Protein AF-A0A8H6MVL0-F1 (afdb_monomer_lite)

Structure (mmCIF, N/CA/C/O backbone):
data_AF-A0A8H6MVL0-F1
#
_entry.id   AF-A0A8H6MVL0-F1
#
loop_
_atom_site.group_PDB
_atom_site.id
_atom_site.type_symbol
_atom_site.label_atom_id
_atom_site.label_alt_id
_atom_site.label_comp_id
_atom_site.label_asym_id
_atom_site.label_entity_id
_atom_site.label_seq_id
_atom_site.pdbx_PDB_ins_code
_atom_site.Cartn_x
_atom_site.Cartn_y
_atom_site.Cartn_z
_atom_site.occupancy
_atom_site.B_iso_or_equiv
_atom_site.auth_seq_id
_atom_site.auth_comp_id
_atom_site.auth_asym_id
_atom_site.auth_atom_id
_atom_site.pdbx_PDB_model_num
ATOM 1 N N . MET A 1 1 ? -34.489 -37.984 -39.212 1.00 51.78 1 MET A N 1
ATOM 2 C CA . MET A 1 1 ? -33.086 -37.789 -39.649 1.00 51.78 1 MET A CA 1
ATOM 3 C C . MET A 1 1 ? -33.110 -36.613 -40.608 1.00 51.78 1 MET A C 1
ATOM 5 O O . MET A 1 1 ? -33.753 -36.738 -41.631 1.00 51.78 1 MET A O 1
ATOM 9 N N . TYR A 1 2 ? -32.632 -35.414 -40.295 1.00 43.44 2 TYR A N 1
ATOM 10 C CA . TYR A 1 2 ? -31.391 -35.064 -39.614 1.00 43.44 2 TYR A CA 1
ATOM 11 C C . TYR A 1 2 ? -31.626 -33.871 -38.679 1.00 43.44 2 TYR A C 1
ATOM 13 O O . TYR A 1 2 ? -32.105 -32.824 -39.106 1.00 43.44 2 TYR A O 1
ATOM 21 N N . LEU A 1 3 ? -31.307 -34.052 -37.396 1.00 43.53 3 LEU A N 1
ATOM 22 C CA . LEU A 1 3 ? -31.213 -32.957 -36.438 1.00 43.53 3 LEU A CA 1
ATOM 23 C C . LEU A 1 3 ? -29.945 -32.179 -36.812 1.00 43.53 3 LEU A C 1
ATOM 25 O O . LEU A 1 3 ? -28.849 -32.731 -36.761 1.00 43.53 3 LEU A O 1
ATOM 29 N N . SER A 1 4 ? -30.108 -30.950 -37.297 1.00 46.16 4 SER A N 1
ATOM 30 C CA . SER A 1 4 ? -29.004 -30.128 -37.788 1.00 46.16 4 SER A CA 1
ATOM 31 C C . SER A 1 4 ? -28.113 -29.706 -36.617 1.00 46.16 4 SER A C 1
ATOM 33 O O . SER A 1 4 ? -28.488 -28.862 -35.803 1.00 46.16 4 SER A O 1
ATOM 35 N N . SER A 1 5 ? -26.932 -30.317 -36.526 1.00 53.47 5 SER A N 1
ATOM 36 C CA . SER A 1 5 ? -25.927 -30.162 -35.463 1.00 53.47 5 SER A CA 1
ATOM 37 C C . SER A 1 5 ? -25.264 -28.776 -35.374 1.00 53.47 5 SER A C 1
ATOM 39 O O . SER A 1 5 ? -24.211 -28.643 -34.760 1.00 53.47 5 SER A O 1
ATOM 41 N N . VAL A 1 6 ? -25.839 -27.729 -35.973 1.00 48.59 6 VAL A N 1
ATOM 42 C CA . VAL A 1 6 ? -25.205 -26.398 -36.068 1.00 48.59 6 VAL A CA 1
ATOM 43 C C . VAL A 1 6 ? -25.576 -25.478 -34.894 1.00 48.59 6 VAL A C 1
ATOM 45 O O . VAL A 1 6 ? -24.905 -24.481 -34.651 1.00 48.59 6 VAL A O 1
ATOM 48 N N . ILE A 1 7 ? -26.588 -25.824 -34.091 1.00 47.00 7 ILE A N 1
ATOM 49 C CA . ILE A 1 7 ? -27.052 -24.957 -32.988 1.00 47.00 7 ILE A CA 1
ATOM 50 C C . ILE A 1 7 ? -26.206 -25.114 -31.703 1.00 47.00 7 ILE A C 1
ATOM 52 O O . ILE A 1 7 ? -26.261 -24.262 -30.821 1.00 47.00 7 ILE A O 1
ATOM 56 N N . LEU A 1 8 ? -25.346 -26.135 -31.592 1.00 40.97 8 LEU A N 1
ATOM 57 C CA . LEU A 1 8 ? -24.611 -26.404 -30.344 1.00 40.97 8 LEU A CA 1
ATOM 58 C C . LEU A 1 8 ? -23.271 -25.654 -30.196 1.00 40.97 8 LEU A C 1
ATOM 60 O O . LEU A 1 8 ? -22.641 -25.750 -29.148 1.00 40.97 8 LEU A O 1
ATOM 64 N N . ALA A 1 9 ? -22.827 -24.891 -31.199 1.00 45.72 9 ALA A N 1
ATOM 65 C CA . ALA A 1 9 ? -21.531 -24.201 -31.144 1.00 45.72 9 ALA A CA 1
ATOM 66 C C . ALA A 1 9 ? -21.581 -22.784 -30.534 1.00 45.72 9 ALA A C 1
ATOM 68 O O . ALA A 1 9 ? -20.532 -22.207 -30.270 1.00 45.72 9 ALA A O 1
ATOM 69 N N . PHE A 1 10 ? -22.767 -22.221 -30.269 1.00 43.41 10 PHE A N 1
ATOM 70 C CA . PHE A 1 10 ? -22.896 -20.845 -29.758 1.00 43.41 10 PHE A CA 1
ATOM 71 C C . PHE A 1 10 ? -23.140 -20.724 -28.243 1.00 43.41 10 PHE A C 1
ATOM 73 O O . PHE A 1 10 ? -23.207 -19.611 -27.733 1.00 43.41 10 PHE A O 1
ATOM 80 N N . LEU A 1 11 ? -23.220 -21.831 -27.493 1.00 46.41 11 LEU A N 1
ATOM 81 C CA . LEU A 1 11 ? -23.446 -21.796 -26.034 1.00 46.41 11 LEU A CA 1
ATOM 82 C C . LEU A 1 11 ? -22.170 -21.836 -25.170 1.00 46.41 11 LEU A C 1
ATOM 84 O O . LEU A 1 11 ? -22.266 -21.927 -23.946 1.00 46.41 11 LEU A O 1
ATOM 88 N N . ALA A 1 12 ? -20.978 -2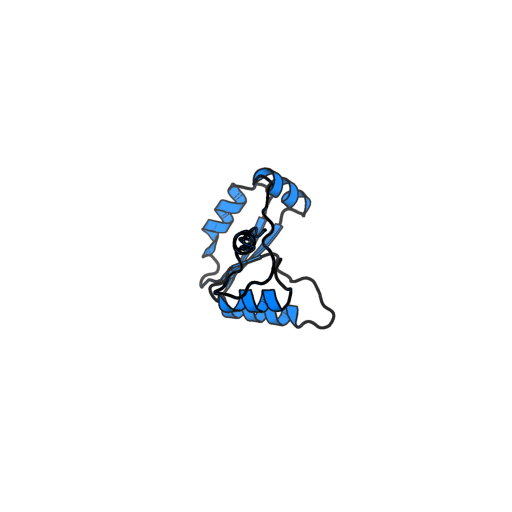1.759 -25.766 1.00 47.03 12 ALA A N 1
ATOM 89 C CA . ALA A 1 12 ? -19.716 -21.867 -25.028 1.00 47.03 12 ALA A CA 1
ATOM 90 C C . ALA A 1 12 ? -18.819 -20.625 -25.112 1.00 47.03 12 ALA A C 1
ATOM 92 O O . ALA A 1 12 ? -17.644 -20.709 -24.764 1.00 47.03 12 ALA A O 1
ATOM 93 N N . SER A 1 13 ? -19.362 -19.459 -25.471 1.00 48.38 13 SER A N 1
ATOM 94 C CA . SER A 1 13 ? -18.730 -18.187 -25.107 1.00 48.38 13 SER A CA 1
ATOM 95 C C . SER A 1 13 ? -18.901 -18.008 -23.602 1.00 48.38 13 SER A C 1
ATOM 97 O O . SER A 1 13 ? -19.769 -17.277 -23.127 1.00 48.38 13 SER A O 1
ATOM 99 N N . LYS A 1 14 ? -18.118 -18.756 -22.823 1.00 45.69 14 LYS A N 1
ATOM 100 C CA . LYS A 1 14 ? -17.878 -18.424 -21.428 1.00 45.69 14 LYS A CA 1
ATOM 101 C C . LYS A 1 14 ? -17.373 -16.990 -21.461 1.00 45.69 14 LYS A C 1
ATOM 103 O O . LYS A 1 14 ? -16.321 -16.726 -22.034 1.00 45.69 14 LYS A O 1
ATOM 108 N N . ALA A 1 15 ? -18.165 -16.079 -20.909 1.00 51.25 15 ALA A N 1
ATOM 109 C CA . ALA A 1 15 ? -17.735 -14.748 -20.533 1.00 51.25 15 ALA A CA 1
ATOM 110 C C . ALA A 1 15 ? -16.671 -14.893 -19.435 1.00 51.25 15 ALA A C 1
ATOM 112 O O . ALA A 1 15 ? -16.915 -14.642 -18.263 1.00 51.25 15 ALA A O 1
ATOM 113 N N . LEU A 1 16 ? -15.506 -15.416 -19.805 1.00 53.16 16 LEU A N 1
ATOM 114 C CA . LEU A 1 16 ? -14.282 -15.142 -19.098 1.00 53.16 16 LEU A CA 1
ATOM 115 C C . LEU A 1 16 ? -13.886 -13.769 -19.618 1.00 53.16 16 LEU A C 1
ATOM 117 O O . LEU A 1 16 ? -13.449 -13.639 -20.761 1.00 53.16 16 LEU A O 1
ATOM 121 N N . SER A 1 17 ? -14.140 -12.742 -18.813 1.00 50.91 17 SER A N 1
ATOM 122 C CA . SER A 1 17 ? -13.568 -11.415 -19.014 1.00 50.91 17 SER A CA 1
ATOM 123 C C . SER A 1 17 ? -12.052 -11.520 -18.830 1.00 50.91 17 SER A C 1
ATOM 125 O O . SER A 1 17 ? -11.520 -11.123 -17.803 1.00 50.91 17 SER A O 1
ATOM 127 N N . TYR A 1 18 ? -11.360 -12.138 -19.788 1.00 52.88 18 TYR A N 1
ATOM 128 C CA . TYR A 1 18 ? -9.914 -12.034 -19.895 1.00 52.88 18 TYR A CA 1
ATOM 129 C C . TYR A 1 18 ? -9.589 -10.648 -20.435 1.00 52.88 18 TYR A C 1
ATOM 131 O O . TYR A 1 18 ? -10.194 -10.190 -21.408 1.00 52.88 18 TYR A O 1
ATOM 139 N N . ASP A 1 19 ? -8.633 -9.983 -19.797 1.00 53.91 19 ASP A N 1
ATOM 140 C CA . ASP A 1 19 ? -8.120 -8.712 -20.276 1.00 53.91 19 ASP A CA 1
ATOM 141 C C . ASP A 1 19 ? -7.335 -8.938 -21.578 1.00 53.91 19 ASP A C 1
ATOM 143 O O . ASP A 1 19 ? -6.212 -9.439 -21.580 1.00 53.91 19 ASP A 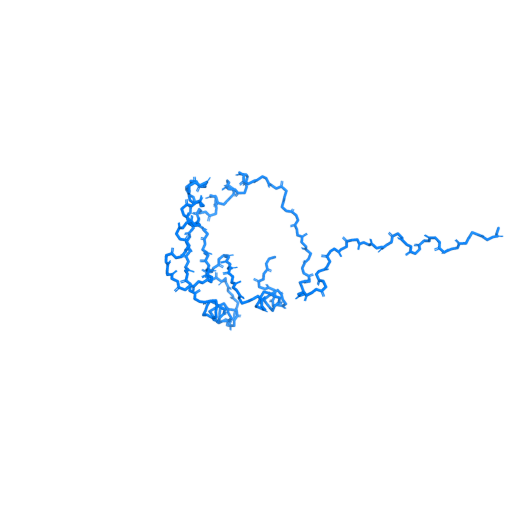O 1
ATOM 147 N N . THR A 1 20 ? -7.926 -8.563 -22.712 1.00 58.31 20 THR A N 1
ATOM 148 C CA . THR A 1 20 ? -7.265 -8.624 -24.025 1.00 58.31 20 THR A CA 1
ATOM 149 C C . THR A 1 20 ? -6.242 -7.504 -24.250 1.00 58.31 20 THR A C 1
ATOM 151 O O . THR A 1 20 ? -5.636 -7.456 -25.319 1.00 58.31 20 THR A O 1
ATOM 154 N N . SER A 1 21 ? -6.073 -6.577 -23.300 1.00 65.38 21 SER A N 1
ATOM 155 C CA . SER A 1 21 ? -5.261 -5.365 -23.462 1.00 65.38 21 SER A CA 1
ATOM 156 C C . SER A 1 21 ? -3.971 -5.357 -22.639 1.00 65.38 21 SER A C 1
ATOM 158 O O . SER A 1 21 ? -2.937 -4.962 -23.178 1.00 65.38 21 SER A O 1
ATOM 160 N N . LEU A 1 22 ? -3.998 -5.816 -21.381 1.00 71.25 22 LEU A N 1
ATOM 161 C CA . LEU A 1 22 ? -2.821 -5.799 -20.495 1.00 71.25 22 LEU A CA 1
ATOM 162 C C . LEU A 1 22 ? -2.248 -7.191 -20.200 1.00 71.25 22 LEU A C 1
ATOM 164 O O . LEU A 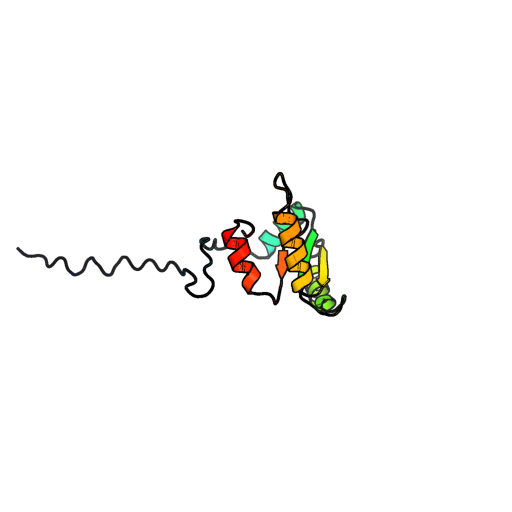1 22 ? -1.120 -7.282 -19.729 1.00 71.25 22 LEU A O 1
ATOM 168 N N . GLY A 1 23 ? -2.960 -8.269 -20.544 1.00 72.94 23 GLY A N 1
ATOM 16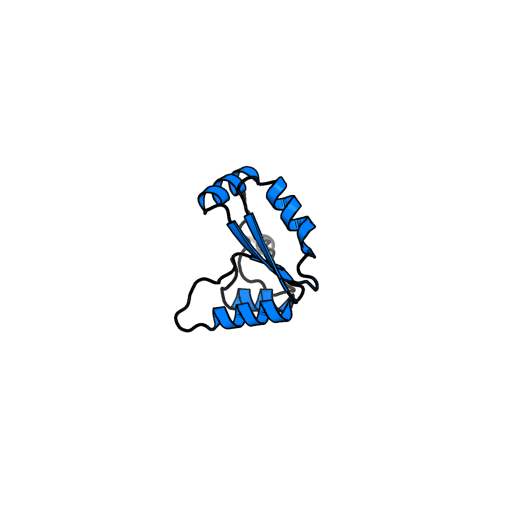9 C CA . GLY A 1 23 ? -2.438 -9.633 -20.430 1.00 72.94 23 GLY A CA 1
ATOM 170 C C . GLY A 1 23 ? -2.438 -10.206 -19.011 1.00 72.94 23 GLY A C 1
ATOM 171 O O . GLY A 1 23 ? -1.627 -11.085 -18.730 1.00 72.94 23 GLY A O 1
ATOM 172 N N . PHE A 1 24 ? -3.330 -9.732 -18.135 1.00 79.19 24 PHE A N 1
ATOM 173 C CA . PHE A 1 24 ? -3.591 -10.384 -16.850 1.00 79.19 24 PHE A CA 1
ATOM 174 C C . PHE A 1 24 ? -4.194 -11.771 -17.080 1.00 79.19 24 PHE A C 1
ATOM 176 O O . PHE A 1 24 ? -5.217 -11.907 -17.760 1.00 79.19 24 PHE A O 1
ATOM 183 N N . ASN A 1 25 ? -3.557 -12.800 -16.522 1.00 70.94 25 ASN A N 1
ATOM 184 C CA . ASN A 1 25 ? -3.957 -14.196 -16.755 1.00 70.94 25 ASN A CA 1
ATOM 185 C C . ASN A 1 25 ? -4.631 -14.842 -15.537 1.00 70.94 25 ASN A C 1
ATOM 187 O O . ASN A 1 25 ? -5.173 -15.946 -15.650 1.00 70.94 25 ASN A O 1
ATOM 191 N N . THR A 1 26 ? -4.624 -14.154 -14.397 1.00 71.25 26 THR A N 1
ATOM 192 C CA . THR A 1 26 ? -5.198 -14.630 -13.137 1.00 71.25 26 THR A CA 1
ATOM 193 C C . THR A 1 26 ? -6.718 -14.405 -13.118 1.00 71.25 26 THR A C 1
ATOM 195 O O . THR A 1 26 ? -7.171 -13.275 -13.318 1.00 71.25 26 THR A O 1
ATOM 198 N N . PRO A 1 27 ? -7.546 -15.455 -12.918 1.00 74.44 27 PRO A N 1
ATOM 199 C CA . PRO A 1 27 ? -8.991 -15.292 -12.794 1.00 74.44 27 PRO A CA 1
ATOM 200 C C . PRO A 1 27 ? -9.348 -14.385 -11.614 1.00 74.44 27 PRO A C 1
ATOM 202 O O . PRO A 1 27 ? -8.897 -14.617 -10.497 1.00 74.44 27 PRO A O 1
ATOM 205 N N . GLN A 1 28 ? -10.206 -13.391 -11.845 1.00 72.31 28 GLN A N 1
ATOM 206 C CA . GLN A 1 28 ? -10.662 -12.503 -10.780 1.00 72.31 28 GLN A CA 1
ATOM 207 C C . GLN A 1 28 ? -11.525 -13.270 -9.768 1.00 72.31 28 GLN A C 1
ATOM 209 O O . GLN A 1 28 ? -12.573 -13.822 -10.120 1.00 72.31 28 GLN A O 1
ATOM 214 N N . ALA A 1 29 ? -11.114 -13.262 -8.501 1.00 81.38 29 ALA A N 1
ATOM 215 C CA . ALA A 1 29 ? -11.983 -13.634 -7.394 1.00 81.38 29 ALA A CA 1
ATOM 216 C C . ALA A 1 29 ? -12.896 -12.448 -7.050 1.00 81.38 29 ALA A C 1
ATOM 218 O O . ALA A 1 29 ? -12.427 -11.324 -6.862 1.00 81.38 29 ALA A O 1
ATOM 219 N N . ASN A 1 30 ? -14.205 -12.689 -6.978 1.00 87.50 30 ASN A N 1
ATOM 220 C CA . ASN A 1 30 ? -15.143 -11.681 -6.495 1.00 87.50 30 ASN A CA 1
ATOM 221 C C . ASN A 1 30 ? -15.156 -11.711 -4.967 1.00 87.50 30 ASN A C 1
ATOM 223 O O . ASN A 1 30 ? -15.468 -12.744 -4.380 1.00 87.50 30 ASN A O 1
ATOM 227 N N . GLU A 1 31 ? -14.840 -10.577 -4.349 1.00 92.00 31 GLU A N 1
ATOM 228 C CA . GLU A 1 31 ? -15.009 -10.366 -2.914 1.00 92.00 31 GLU A CA 1
ATOM 229 C C . GLU A 1 31 ? -16.502 -10.213 -2.596 1.00 92.00 31 GLU A C 1
ATOM 231 O O . GLU A 1 31 ? -17.164 -9.322 -3.136 1.00 92.00 31 GLU A O 1
ATOM 236 N N . ASP A 1 32 ? -17.037 -11.100 -1.758 1.00 95.81 32 ASP A N 1
ATOM 237 C CA . ASP A 1 32 ? -18.450 -11.137 -1.372 1.00 95.81 32 ASP A CA 1
ATOM 238 C C . ASP A 1 32 ? -18.707 -10.600 0.043 1.00 95.81 32 ASP A C 1
ATOM 240 O O . ASP A 1 32 ? -19.863 -10.350 0.401 1.00 95.81 32 ASP A O 1
ATOM 244 N N . ARG A 1 33 ? -17.647 -10.347 0.822 1.00 97.50 33 ARG A N 1
ATOM 245 C CA . ARG A 1 33 ? -17.750 -9.679 2.118 1.00 97.50 33 ARG A CA 1
ATOM 246 C C . ARG A 1 33 ? -18.124 -8.214 1.949 1.00 97.50 33 ARG A C 1
ATOM 248 O O . ARG A 1 33 ? -17.699 -7.503 1.035 1.00 97.50 33 ARG A O 1
ATOM 255 N N . THR A 1 34 ? -18.872 -7.717 2.918 1.00 98.06 34 THR A N 1
ATOM 256 C CA . THR A 1 34 ? -19.069 -6.284 3.107 1.00 98.06 34 THR A CA 1
ATOM 257 C C . THR A 1 34 ? -17.758 -5.606 3.511 1.00 98.06 34 THR A C 1
ATOM 259 O O . THR A 1 34 ? -16.868 -6.209 4.112 1.00 98.06 34 THR A O 1
ATOM 262 N N . ILE A 1 35 ? -17.654 -4.301 3.255 1.00 98.06 35 ILE A N 1
ATOM 263 C CA . ILE A 1 35 ? -16.496 -3.504 3.685 1.00 98.06 35 ILE A CA 1
ATOM 264 C C . ILE A 1 35 ? -16.269 -3.584 5.205 1.00 98.06 35 ILE A C 1
ATOM 266 O O . ILE A 1 35 ? -15.123 -3.576 5.649 1.00 98.06 35 ILE A O 1
ATOM 270 N N . ASP A 1 36 ? -17.334 -3.689 6.005 1.00 98.19 36 ASP A N 1
ATOM 271 C CA . ASP A 1 36 ? -17.203 -3.793 7.459 1.00 98.19 36 ASP A CA 1
ATOM 272 C C . ASP A 1 36 ? -16.673 -5.172 7.892 1.00 98.19 36 ASP A C 1
ATOM 274 O O . ASP A 1 36 ? -15.844 -5.236 8.797 1.00 98.19 36 ASP A O 1
ATOM 278 N N . GLU A 1 37 ? -17.059 -6.263 7.220 1.00 98.50 37 GLU A N 1
ATOM 279 C CA . GLU A 1 37 ? -16.483 -7.599 7.457 1.00 98.50 37 GLU A CA 1
ATOM 280 C C . GLU A 1 37 ? -14.996 -7.656 7.089 1.00 98.50 37 GLU A C 1
ATOM 282 O O . GLU A 1 37 ? -14.194 -8.207 7.847 1.00 98.50 37 GLU A O 1
ATOM 287 N N . ILE A 1 38 ? -14.608 -7.037 5.969 1.00 98.31 38 ILE A N 1
ATOM 288 C CA . ILE A 1 38 ? -13.197 -6.914 5.567 1.00 98.31 38 ILE A CA 1
ATOM 289 C C . ILE A 1 38 ? -12.419 -6.115 6.617 1.00 98.31 38 ILE A C 1
ATOM 291 O O . ILE A 1 38 ? -11.336 -6.522 7.027 1.00 98.31 38 ILE A O 1
ATOM 295 N N . TYR A 1 39 ? -12.985 -5.008 7.102 1.00 98.50 39 TYR A N 1
ATOM 296 C CA . TYR A 1 39 ? -12.373 -4.189 8.146 1.00 98.50 39 TYR A CA 1
ATOM 297 C C . TYR A 1 39 ? -12.183 -4.960 9.463 1.00 98.50 39 TYR A C 1
ATOM 299 O O . TYR A 1 39 ? -11.104 -4.891 10.049 1.00 98.50 39 TYR A O 1
ATOM 307 N N . GLN A 1 40 ? -13.176 -5.738 9.914 1.00 98.38 40 GLN A N 1
ATOM 308 C CA . GLN A 1 40 ? -13.013 -6.573 11.113 1.00 98.38 40 GLN A CA 1
ATOM 309 C C . GLN A 1 40 ? -11.924 -7.639 10.935 1.00 98.38 40 GLN A C 1
ATOM 311 O O . GLN A 1 40 ? -11.153 -7.878 11.864 1.00 98.38 40 GLN A O 1
ATOM 316 N N . ALA A 1 41 ? -11.826 -8.246 9.748 1.00 98.25 41 ALA A N 1
ATOM 317 C CA . ALA A 1 41 ? -10.752 -9.187 9.441 1.00 98.25 41 ALA A CA 1
ATOM 318 C C . ALA A 1 41 ? -9.371 -8.502 9.459 1.00 98.25 41 ALA A C 1
ATOM 320 O O . ALA A 1 41 ? -8.457 -8.995 10.114 1.00 98.25 41 ALA A O 1
ATOM 321 N N . ALA A 1 42 ? -9.242 -7.323 8.845 1.00 98.12 42 ALA A N 1
ATOM 322 C CA . ALA A 1 42 ? -7.986 -6.571 8.788 1.00 98.12 42 ALA A CA 1
ATOM 323 C C . ALA A 1 42 ? -7.492 -6.102 10.173 1.00 98.12 42 ALA A C 1
ATOM 325 O O . ALA A 1 42 ? -6.289 -6.045 10.432 1.00 98.12 42 ALA A O 1
ATOM 326 N N . LEU A 1 43 ? -8.404 -5.814 11.110 1.00 98.50 43 LEU A N 1
ATOM 327 C CA . LEU A 1 43 ? -8.026 -5.537 12.501 1.00 98.50 43 LEU A CA 1
ATOM 328 C C . LEU A 1 43 ? -7.361 -6.749 13.172 1.00 98.50 43 LEU A C 1
ATOM 330 O O . LEU A 1 43 ? -6.426 -6.577 13.955 1.00 98.50 43 LEU A O 1
ATOM 334 N N . ALA A 1 44 ? -7.806 -7.969 12.854 1.00 97.81 44 ALA A N 1
ATOM 335 C CA . ALA A 1 44 ? -7.216 -9.198 13.386 1.00 97.81 44 ALA A CA 1
ATOM 336 C C . ALA A 1 44 ? -5.811 -9.483 12.817 1.00 97.81 44 ALA A C 1
ATOM 338 O O . ALA A 1 44 ? -5.035 -10.202 13.444 1.00 97.81 44 ALA A O 1
ATOM 339 N N . GLU A 1 45 ? -5.463 -8.881 11.677 1.00 97.00 45 GLU A N 1
ATOM 340 C CA . GLU A 1 45 ? -4.140 -8.969 11.041 1.00 97.00 45 GLU A CA 1
ATOM 341 C C . GLU A 1 45 ? -3.110 -8.003 11.662 1.00 97.00 45 GLU A C 1
ATOM 343 O O . GLU A 1 45 ? -1.943 -7.997 11.277 1.00 97.00 45 GLU A O 1
ATOM 348 N N . GLY A 1 46 ? -3.513 -7.205 12.659 1.00 97.31 46 GLY A N 1
ATOM 349 C CA . GLY A 1 46 ? -2.646 -6.246 13.353 1.00 97.31 46 GLY A CA 1
ATOM 350 C C . GLY A 1 46 ? -2.926 -4.786 13.002 1.00 97.31 46 GLY A C 1
ATOM 351 O O . GLY A 1 46 ? -2.272 -3.896 13.545 1.00 97.31 46 GLY A O 1
ATOM 352 N N . GLY A 1 47 ? -3.911 -4.526 12.138 1.00 97.81 47 GLY A N 1
ATOM 353 C CA . GLY A 1 47 ? -4.423 -3.181 11.907 1.00 97.81 47 GLY A CA 1
ATOM 354 C C . GLY A 1 47 ? -3.475 -2.261 11.138 1.00 97.81 47 GLY A C 1
ATOM 355 O O . GLY A 1 47 ? -3.559 -1.044 11.281 1.00 97.81 47 GLY A O 1
ATOM 356 N N . VAL A 1 48 ? -2.557 -2.794 10.332 1.00 98.50 48 VAL A N 1
ATOM 357 C CA . VAL A 1 48 ? -1.636 -1.992 9.514 1.00 98.50 48 VAL A CA 1
ATOM 358 C C . VAL A 1 48 ? -1.655 -2.506 8.085 1.00 98.50 48 VAL A C 1
ATOM 360 O O . VAL A 1 48 ? -1.509 -3.699 7.862 1.00 98.50 48 VAL A O 1
ATOM 363 N N . VAL A 1 49 ? -1.786 -1.592 7.125 1.00 98.31 49 VAL A N 1
ATOM 364 C CA . VAL A 1 49 ? -1.528 -1.866 5.708 1.00 98.31 49 VAL A CA 1
ATOM 365 C C . VAL A 1 49 ? -0.402 -0.955 5.228 1.00 98.31 49 VAL A C 1
ATOM 367 O O . VAL A 1 49 ? -0.492 0.278 5.304 1.00 98.31 49 VAL A O 1
ATOM 370 N N . THR A 1 50 ? 0.686 -1.558 4.758 1.00 98.62 50 THR A N 1
ATOM 371 C CA . THR A 1 50 ? 1.842 -0.860 4.195 1.00 98.62 50 THR A CA 1
ATOM 372 C C . THR A 1 50 ? 1.637 -0.655 2.703 1.00 98.62 50 THR A C 1
ATOM 374 O O . THR A 1 50 ? 1.510 -1.605 1.932 1.00 98.62 50 THR A O 1
ATOM 377 N N . CYS A 1 51 ? 1.605 0.614 2.293 1.00 98.56 51 CYS A N 1
ATOM 378 C CA . CYS A 1 51 ? 1.291 1.026 0.931 1.00 98.56 51 CYS A CA 1
ATOM 379 C C . CYS A 1 51 ? 2.432 1.845 0.326 1.00 98.56 51 CYS A C 1
ATOM 381 O O . CYS A 1 51 ? 2.865 2.852 0.892 1.00 98.56 51 CYS A O 1
ATOM 383 N N . TRP A 1 52 ? 2.891 1.464 -0.863 1.00 98.62 52 TRP A N 1
ATOM 384 C CA . TRP A 1 52 ? 3.792 2.292 -1.663 1.00 98.62 52 TRP A CA 1
ATOM 385 C C . TRP A 1 52 ? 3.016 2.985 -2.777 1.00 98.62 52 TRP A C 1
ATOM 387 O O . TRP A 1 52 ? 2.480 2.346 -3.680 1.00 98.62 52 TRP A O 1
ATOM 397 N N . HIS A 1 53 ? 2.966 4.314 -2.722 1.00 98.69 53 HIS A N 1
ATOM 398 C CA . HIS A 1 53 ? 2.202 5.116 -3.671 1.00 98.69 53 HIS A CA 1
ATOM 399 C C . HIS A 1 53 ? 3.123 5.968 -4.546 1.00 98.69 53 HIS A C 1
ATOM 401 O O . HIS A 1 53 ? 4.036 6.641 -4.064 1.00 98.69 53 HIS A O 1
ATOM 407 N N . GLY A 1 54 ? 2.856 5.962 -5.848 1.00 98.50 54 GLY A N 1
ATOM 408 C CA . GLY A 1 54 ? 3.469 6.824 -6.844 1.00 98.50 54 GLY A CA 1
ATOM 409 C C . GLY A 1 54 ? 3.082 8.284 -6.622 1.00 98.50 54 GLY A C 1
ATOM 410 O O . GLY A 1 54 ? 1.898 8.610 -6.610 1.00 98.50 54 GLY A O 1
ATOM 411 N N . GLY A 1 55 ? 4.055 9.167 -6.462 1.00 98.06 55 GLY A N 1
ATOM 412 C CA . GLY A 1 55 ? 3.826 10.602 -6.321 1.00 98.06 55 GLY A CA 1
ATOM 413 C C . GLY A 1 55 ? 5.131 11.384 -6.310 1.00 98.06 55 GLY A C 1
ATOM 414 O O . GLY A 1 55 ? 6.215 10.799 -6.389 1.00 98.06 55 GLY A O 1
ATOM 415 N N . ASP A 1 56 ? 5.018 12.702 -6.234 1.00 97.88 56 ASP A N 1
ATOM 416 C CA . ASP A 1 56 ? 6.163 13.612 -6.237 1.00 97.88 56 ASP A CA 1
ATOM 417 C C . ASP A 1 56 ? 6.482 14.152 -4.840 1.00 97.88 56 ASP A C 1
ATOM 419 O O . ASP A 1 56 ? 7.657 14.251 -4.495 1.00 97.88 56 ASP A O 1
ATOM 423 N N . GLU A 1 57 ? 5.462 14.434 -4.023 1.00 97.94 57 GLU A N 1
ATOM 424 C CA . GLU A 1 57 ? 5.628 15.015 -2.686 1.00 97.94 57 GLU A CA 1
ATOM 425 C C . GLU A 1 57 ? 5.251 14.029 -1.583 1.00 97.94 57 GLU A C 1
ATOM 427 O O . GLU A 1 57 ? 4.241 13.329 -1.669 1.00 97.94 57 GLU A O 1
ATOM 432 N N . VAL A 1 58 ? 6.031 14.016 -0.499 1.00 97.38 58 VAL A N 1
ATOM 433 C CA . VAL A 1 58 ? 5.853 13.055 0.606 1.00 97.38 58 VAL A CA 1
ATOM 434 C C . VAL A 1 58 ? 4.469 13.135 1.265 1.00 97.38 58 VAL A C 1
ATOM 436 O O . VAL A 1 58 ? 3.968 12.122 1.740 1.00 97.38 58 VAL A O 1
ATOM 439 N N . THR A 1 59 ? 3.826 14.307 1.237 1.00 98.12 59 THR A N 1
ATOM 440 C CA . THR A 1 59 ? 2.490 14.568 1.807 1.00 98.12 59 THR A CA 1
ATOM 441 C C . THR A 1 59 ? 1.349 14.472 0.790 1.00 98.12 59 THR A C 1
ATOM 443 O O . THR A 1 59 ? 0.187 14.709 1.124 1.00 98.12 59 THR A O 1
ATOM 446 N N . GLN A 1 60 ? 1.632 14.117 -0.470 1.00 98.38 60 GLN A N 1
ATOM 447 C CA . GLN A 1 60 ? 0.633 14.133 -1.549 1.00 98.38 60 GLN A CA 1
ATOM 448 C C . GLN A 1 60 ? -0.576 13.227 -1.261 1.00 98.38 60 GLN A C 1
ATOM 450 O O . GLN A 1 60 ? -1.666 13.473 -1.776 1.00 98.38 60 GLN A O 1
ATOM 455 N N . GLN A 1 61 ? -0.397 12.203 -0.420 1.00 98.56 61 GLN A N 1
ATOM 456 C CA . GLN A 1 61 ? -1.438 11.245 -0.043 1.00 98.56 61 GLN A CA 1
ATOM 457 C C . GLN A 1 61 ? -1.969 11.421 1.389 1.00 98.56 61 GLN A C 1
ATOM 459 O O . GLN A 1 61 ? -2.693 10.557 1.885 1.00 98.56 61 GLN A O 1
ATOM 464 N N . ASP A 1 62 ? -1.710 12.556 2.045 1.00 98.62 62 ASP A N 1
ATOM 465 C CA . ASP A 1 62 ? -2.241 12.842 3.389 1.00 98.62 62 ASP A CA 1
ATOM 466 C C . ASP A 1 62 ? -3.776 12.849 3.419 1.00 98.62 62 ASP A C 1
ATOM 468 O O . ASP A 1 62 ? -4.401 12.467 4.412 1.00 98.62 62 ASP A O 1
ATOM 472 N N . GLY A 1 63 ? -4.408 13.277 2.321 1.00 98.62 63 GLY A N 1
ATOM 473 C CA . GLY A 1 63 ? -5.860 13.213 2.156 1.00 98.62 63 GLY A CA 1
ATOM 474 C C . GLY A 1 63 ? -6.381 11.775 2.176 1.00 98.62 63 GLY A C 1
ATOM 475 O O . GLY A 1 63 ? -7.316 11.480 2.921 1.00 98.62 63 GLY A O 1
ATOM 476 N N . LEU A 1 64 ? -5.740 10.882 1.415 1.00 98.56 64 LEU A N 1
ATOM 477 C CA . LEU A 1 64 ? -6.070 9.457 1.368 1.00 98.56 64 LEU A CA 1
ATOM 478 C C . LEU A 1 64 ? -5.857 8.798 2.734 1.00 98.56 64 LEU A C 1
ATOM 480 O O . LEU A 1 64 ? -6.772 8.153 3.244 1.00 98.56 64 LEU A O 1
ATOM 484 N N . LYS A 1 65 ? -4.690 9.019 3.353 1.00 98.69 65 LYS A N 1
ATOM 485 C CA . LYS A 1 65 ? -4.364 8.502 4.689 1.00 98.69 65 LYS A CA 1
ATOM 486 C C . LYS A 1 65 ? -5.414 8.898 5.715 1.00 98.69 65 LYS A C 1
ATOM 488 O O . LYS A 1 65 ? -5.994 8.037 6.370 1.00 98.69 65 LYS A O 1
ATOM 493 N N . ARG A 1 66 ? -5.723 10.191 5.802 1.00 98.81 66 ARG A N 1
ATOM 494 C CA . ARG A 1 66 ? -6.720 10.703 6.743 1.00 98.81 66 ARG A CA 1
ATOM 495 C C . ARG A 1 66 ? -8.109 10.126 6.488 1.00 98.81 66 ARG A C 1
ATOM 497 O O . ARG A 1 66 ? -8.777 9.754 7.447 1.00 98.81 66 ARG A O 1
ATOM 504 N N . ALA A 1 67 ? -8.553 10.050 5.234 1.00 98.81 67 ALA A N 1
ATOM 505 C CA . ALA A 1 67 ? -9.864 9.494 4.907 1.00 98.81 67 ALA A CA 1
ATOM 506 C C . ALA A 1 67 ? -9.965 8.008 5.291 1.00 98.81 67 ALA A C 1
ATOM 508 O O . ALA A 1 67 ? -10.955 7.608 5.904 1.00 98.81 67 ALA A O 1
ATOM 509 N N . PHE A 1 68 ? -8.928 7.220 4.992 1.00 98.75 68 PHE A N 1
ATOM 510 C CA . PHE A 1 68 ? -8.858 5.803 5.344 1.00 98.75 68 PHE A CA 1
ATOM 511 C C . PHE A 1 68 ? -8.908 5.596 6.863 1.00 98.75 68 PHE A C 1
ATOM 513 O O . PHE A 1 68 ? -9.793 4.904 7.359 1.00 98.75 68 PHE A O 1
ATOM 520 N N . GLU A 1 69 ? -8.029 6.263 7.612 1.00 98.75 69 GLU A N 1
ATOM 521 C CA . GLU A 1 69 ? -7.937 6.101 9.072 1.00 98.75 69 GLU A CA 1
ATOM 522 C C . GLU A 1 69 ? -9.160 6.671 9.805 1.00 98.75 69 GLU A C 1
ATOM 524 O O . GLU A 1 69 ? -9.526 6.197 10.878 1.00 98.75 69 GLU A O 1
ATOM 529 N N . THR A 1 70 ? -9.851 7.646 9.204 1.00 98.75 7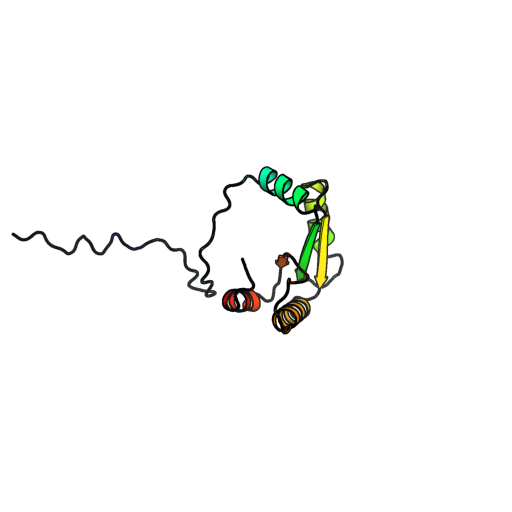0 THR A N 1
ATOM 530 C CA . THR A 1 70 ? -11.144 8.132 9.713 1.00 98.75 70 THR A CA 1
ATOM 531 C C . THR A 1 70 ? -12.257 7.106 9.493 1.00 98.75 70 THR A C 1
ATOM 533 O O . THR A 1 70 ? -13.102 6.920 10.368 1.00 98.75 70 THR A O 1
ATOM 536 N N . ARG A 1 71 ? -12.291 6.443 8.327 1.00 98.50 71 ARG A N 1
ATOM 537 C CA . ARG A 1 71 ? -13.329 5.451 7.994 1.00 98.50 71 ARG A CA 1
ATOM 538 C C . ARG A 1 71 ? -13.131 4.119 8.720 1.00 98.50 71 ARG A C 1
ATOM 540 O O . ARG A 1 71 ? -14.127 3.440 8.988 1.00 98.50 71 ARG A O 1
ATOM 547 N N . PHE A 1 72 ? -11.887 3.760 9.026 1.00 98.69 72 PHE A N 1
ATOM 548 C CA . PHE A 1 72 ? -11.506 2.480 9.623 1.00 98.69 72 PHE A CA 1
ATOM 549 C C . PHE A 1 72 ? -10.692 2.697 10.909 1.00 98.69 72 PHE A C 1
ATOM 551 O O . PHE A 1 72 ? -9.467 2.567 10.895 1.00 98.69 72 PHE A O 1
ATOM 558 N N . PRO A 1 73 ? -11.345 3.055 12.031 1.00 98.56 73 PRO A N 1
ATOM 559 C CA . PRO A 1 73 ? -10.652 3.276 13.298 1.00 98.56 73 PRO A CA 1
ATOM 560 C C . PRO A 1 73 ? -9.788 2.077 13.717 1.00 98.56 73 PRO A C 1
ATOM 562 O O . PRO A 1 73 ? -10.197 0.933 13.605 1.00 98.56 73 PRO A O 1
ATOM 565 N N . GLY A 1 74 ? -8.578 2.311 14.218 1.00 98.25 74 GLY A N 1
ATOM 566 C CA . GLY A 1 74 ? -7.670 1.218 14.598 1.00 98.25 74 GLY A CA 1
ATOM 567 C C . GLY A 1 74 ? -6.914 0.574 13.430 1.00 98.25 74 GLY A C 1
ATOM 568 O O . GLY A 1 74 ? -5.977 -0.178 13.683 1.00 98.25 74 GLY A O 1
ATOM 569 N N . MET A 1 75 ? -7.236 0.923 12.180 1.00 98.75 75 MET A N 1
ATOM 570 C CA . MET A 1 75 ? -6.343 0.685 11.050 1.00 98.75 75 MET A CA 1
ATOM 571 C C . MET A 1 75 ? -5.341 1.835 10.902 1.00 98.75 75 MET A C 1
ATOM 573 O O . MET A 1 75 ? -5.678 3.002 11.098 1.00 98.75 75 MET A O 1
ATOM 577 N N . THR A 1 76 ? -4.124 1.509 10.478 1.00 98.75 76 THR A N 1
ATOM 578 C CA . THR A 1 76 ? -3.084 2.456 10.069 1.00 98.75 76 THR A CA 1
ATOM 579 C C . THR A 1 76 ? -2.778 2.259 8.591 1.00 98.75 76 THR A C 1
ATOM 581 O O . THR A 1 76 ? -2.391 1.164 8.174 1.00 98.75 76 THR A O 1
ATOM 584 N N . LEU A 1 77 ? -2.887 3.330 7.802 1.00 98.75 77 LEU A N 1
ATOM 585 C CA . LEU A 1 77 ? -2.343 3.355 6.447 1.00 98.75 77 LEU A CA 1
ATOM 586 C C . LEU A 1 77 ? -0.886 3.825 6.520 1.00 98.75 77 LEU A C 1
ATOM 588 O O . LEU A 1 77 ? -0.599 5.028 6.604 1.00 98.75 77 LEU A O 1
ATOM 592 N N . ASN A 1 78 ? 0.039 2.868 6.497 1.00 98.69 78 ASN A N 1
ATOM 593 C CA . ASN A 1 78 ? 1.476 3.120 6.455 1.00 98.69 78 ASN A CA 1
ATOM 594 C C . ASN A 1 78 ? 1.904 3.408 5.006 1.00 98.69 78 ASN A C 1
ATOM 596 O O . ASN A 1 78 ? 2.475 2.563 4.317 1.00 98.69 78 ASN A O 1
ATOM 600 N N . ILE A 1 79 ? 1.538 4.595 4.515 1.00 98.50 79 ILE A N 1
ATOM 601 C CA . ILE A 1 79 ? 1.788 5.010 3.133 1.00 98.50 79 ILE A CA 1
ATOM 602 C C . ILE A 1 79 ? 3.144 5.698 2.981 1.00 98.50 79 ILE A C 1
ATOM 604 O O . ILE A 1 79 ? 3.470 6.636 3.704 1.00 98.50 79 ILE A O 1
ATOM 608 N N . THR A 1 80 ? 3.919 5.258 1.992 1.00 98.69 80 THR A N 1
ATOM 609 C CA . THR A 1 80 ? 5.150 5.922 1.550 1.00 98.69 80 THR A CA 1
ATOM 610 C C . THR A 1 80 ? 4.969 6.437 0.130 1.00 98.69 80 THR A C 1
ATOM 612 O O . THR A 1 80 ? 4.788 5.655 -0.810 1.00 98.69 80 THR A O 1
ATOM 615 N N . VAL A 1 81 ? 5.061 7.756 -0.043 1.00 98.75 81 VAL A N 1
ATOM 616 C CA . VAL A 1 81 ? 5.025 8.383 -1.367 1.00 98.75 81 VAL A CA 1
ATOM 617 C C . VAL A 1 81 ? 6.437 8.495 -1.935 1.00 98.75 81 VAL A C 1
ATOM 619 O O . VAL A 1 81 ? 7.350 8.989 -1.277 1.00 98.75 81 VAL A O 1
ATOM 622 N N . ASN A 1 82 ? 6.616 8.028 -3.168 1.00 98.38 82 ASN A N 1
ATOM 623 C CA . ASN A 1 82 ? 7.824 8.247 -3.960 1.00 98.38 82 ASN A CA 1
ATOM 624 C C . ASN A 1 82 ? 7.473 8.148 -5.448 1.00 98.38 82 ASN A C 1
ATOM 626 O O . ASN A 1 82 ? 6.417 7.635 -5.821 1.00 98.38 82 ASN A O 1
ATOM 630 N N . ARG A 1 83 ? 8.368 8.582 -6.335 1.00 98.31 83 ARG A N 1
ATOM 631 C CA . ARG A 1 83 ? 8.148 8.430 -7.774 1.00 98.31 83 ARG A CA 1
ATOM 632 C C . ARG A 1 83 ? 8.025 6.958 -8.125 1.00 98.31 83 ARG A C 1
ATOM 634 O O . ARG A 1 83 ? 8.841 6.140 -7.697 1.00 98.31 83 ARG A O 1
ATOM 641 N N . SER A 1 84 ? 7.071 6.652 -9.002 1.00 98.56 84 SER A N 1
ATOM 642 C CA . SER A 1 84 ? 6.730 5.266 -9.342 1.00 98.56 84 SER A CA 1
ATOM 643 C C . SER A 1 84 ? 7.946 4.450 -9.785 1.00 98.56 84 SER A C 1
ATOM 645 O O . SER A 1 84 ? 8.129 3.324 -9.335 1.00 98.56 84 SER A O 1
ATOM 647 N N . LYS A 1 85 ? 8.849 5.048 -10.576 1.00 97.75 85 LYS A N 1
ATOM 648 C CA . LYS A 1 85 ? 10.085 4.397 -11.038 1.00 97.75 85 LYS A CA 1
ATOM 649 C C . LYS A 1 85 ? 10.996 3.892 -9.910 1.00 97.75 85 LYS A C 1
ATOM 651 O O . LYS A 1 85 ? 11.697 2.908 -10.103 1.00 97.75 85 LYS A O 1
ATOM 656 N N . TYR A 1 86 ? 11.007 4.547 -8.747 1.00 98.31 86 TYR A N 1
ATOM 657 C CA . TYR A 1 86 ? 11.827 4.111 -7.614 1.00 98.31 86 TYR A CA 1
ATOM 658 C C . TYR A 1 86 ? 11.159 2.975 -6.8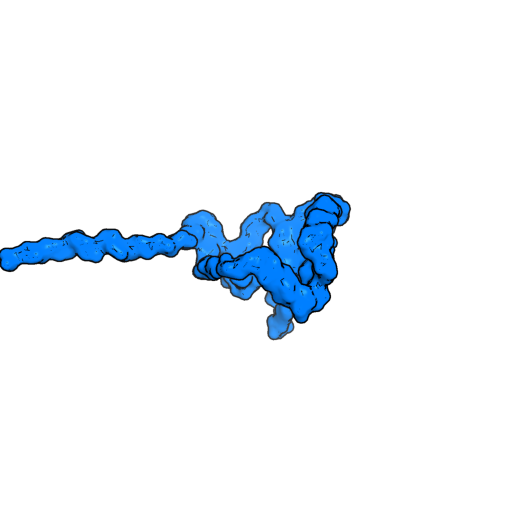43 1.00 98.31 86 TYR A C 1
ATOM 660 O O . TYR A 1 86 ? 11.825 1.993 -6.527 1.00 98.31 86 TYR A O 1
ATOM 668 N N . HIS A 1 87 ? 9.846 3.068 -6.613 1.00 98.31 87 HIS A N 1
ATOM 669 C CA . HIS A 1 87 ? 9.069 1.972 -6.029 1.00 98.31 87 HIS A CA 1
ATOM 670 C C . HIS A 1 87 ? 9.143 0.704 -6.886 1.00 98.31 87 HIS A C 1
ATOM 672 O O . HIS A 1 87 ? 9.385 -0.373 -6.354 1.00 98.31 87 HIS A O 1
ATOM 678 N N . SER A 1 88 ? 9.066 0.850 -8.211 1.00 97.88 88 SER A N 1
ATOM 679 C CA . SER A 1 88 ? 9.153 -0.269 -9.164 1.00 97.88 88 SER A CA 1
ATOM 680 C C . SER A 1 88 ? 10.490 -1.008 -9.050 1.00 97.88 88 SER A C 1
ATOM 682 O O . SER A 1 88 ? 10.521 -2.215 -8.837 1.00 97.88 88 SER A O 1
ATOM 684 N N . VAL A 1 89 ? 11.608 -0.268 -9.066 1.00 97.38 89 VAL A N 1
ATOM 685 C CA . VAL A 1 89 ? 12.954 -0.841 -8.879 1.00 97.38 89 VAL A CA 1
ATOM 686 C C . VAL A 1 89 ? 13.106 -1.510 -7.509 1.00 97.38 89 VAL A C 1
ATOM 688 O O . VAL A 1 89 ? 13.808 -2.514 -7.385 1.00 97.38 89 VAL A O 1
ATOM 691 N N . ASN A 1 90 ? 12.480 -0.964 -6.464 1.00 97.12 90 ASN A N 1
ATOM 692 C CA . ASN A 1 90 ? 12.537 -1.561 -5.134 1.00 97.12 90 ASN A CA 1
ATOM 693 C C . ASN A 1 90 ? 11.775 -2.888 -5.072 1.00 97.12 90 ASN A C 1
ATOM 695 O O . ASN A 1 90 ? 12.306 -3.832 -4.493 1.00 97.12 90 ASN A O 1
ATOM 699 N N . VAL A 1 91 ? 10.591 -2.985 -5.684 1.00 96.62 91 VAL A N 1
ATOM 700 C CA . VAL A 1 91 ? 9.856 -4.256 -5.801 1.00 96.62 91 VAL A CA 1
ATOM 701 C C . VAL A 1 91 ? 10.661 -5.265 -6.614 1.00 96.62 91 VAL A C 1
ATOM 703 O O . VAL A 1 91 ? 10.891 -6.374 -6.141 1.00 96.62 91 VAL A O 1
ATOM 706 N N . ASP A 1 92 ? 11.198 -4.866 -7.769 1.00 96.19 92 ASP A N 1
ATOM 707 C CA . ASP A 1 92 ? 12.005 -5.757 -8.613 1.00 96.19 92 ASP A CA 1
ATOM 708 C C . ASP A 1 92 ? 13.230 -6.305 -7.864 1.00 96.19 92 ASP A C 1
ATOM 710 O O . ASP A 1 92 ? 13.555 -7.489 -7.962 1.00 96.19 92 ASP A O 1
ATOM 714 N N . ARG A 1 93 ? 13.887 -5.471 -7.047 1.00 95.62 93 ARG A N 1
ATOM 715 C CA . ARG A 1 93 ? 14.996 -5.913 -6.190 1.00 95.62 93 ARG A CA 1
ATOM 716 C C . ARG A 1 93 ? 14.543 -6.938 -5.153 1.00 95.62 93 ARG A C 1
ATOM 718 O O . ARG A 1 93 ? 15.290 -7.871 -4.874 1.00 95.62 93 ARG A O 1
ATOM 725 N N . GLN A 1 94 ? 13.363 -6.750 -4.566 1.00 95.62 94 GLN A N 1
ATOM 726 C CA . GLN A 1 94 ? 12.820 -7.661 -3.563 1.00 95.62 94 GLN A CA 1
ATOM 727 C C . GLN A 1 94 ? 12.417 -9.009 -4.163 1.00 95.62 94 GLN A C 1
ATOM 729 O O . GLN A 1 94 ? 12.722 -10.040 -3.565 1.00 95.62 94 GLN A O 1
ATOM 734 N N . LEU A 1 95 ? 11.814 -9.000 -5.353 1.00 94.06 95 LEU A N 1
ATOM 735 C CA . LEU A 1 95 ? 11.463 -10.204 -6.109 1.00 94.06 95 LEU A CA 1
ATOM 736 C C . LEU A 1 95 ? 12.704 -10.972 -6.580 1.00 94.06 95 LEU A C 1
ATOM 738 O O . LEU A 1 95 ? 12.700 -12.199 -6.617 1.00 94.06 95 LEU A O 1
ATOM 742 N N . ALA A 1 96 ? 13.797 -10.268 -6.881 1.00 93.69 96 ALA A N 1
ATOM 743 C CA . ALA A 1 96 ? 15.072 -10.880 -7.244 1.00 93.69 96 ALA A CA 1
ATOM 744 C C . ALA A 1 96 ? 15.868 -11.441 -6.044 1.00 93.69 96 ALA A C 1
ATOM 746 O O . ALA A 1 96 ? 16.946 -12.005 -6.250 1.00 93.69 96 ALA A O 1
ATOM 747 N N . ARG A 1 97 ? 15.398 -11.283 -4.791 1.00 92.19 97 ARG A N 1
ATOM 748 C CA . ARG A 1 97 ? 16.095 -11.811 -3.604 1.00 92.19 97 ARG A CA 1
ATOM 749 C C . ARG A 1 97 ? 16.163 -13.341 -3.672 1.00 92.19 97 ARG A C 1
ATOM 751 O O . ARG A 1 97 ? 15.143 -14.028 -3.639 1.00 92.19 97 ARG A O 1
ATOM 758 N N . SER A 1 98 ? 17.383 -13.878 -3.721 1.00 70.75 98 SER A N 1
ATOM 759 C CA . SER A 1 98 ? 17.633 -15.322 -3.686 1.00 70.75 98 SER A CA 1
ATOM 760 C C . SER A 1 98 ? 16.993 -15.962 -2.453 1.00 70.75 98 SER A C 1
ATOM 762 O O . SER A 1 98 ? 17.252 -15.535 -1.331 1.00 70.75 98 SER A O 1
ATOM 764 N N . GLY A 1 99 ? 16.198 -17.010 -2.670 1.00 69.56 99 GLY A N 1
ATOM 765 C CA . GLY A 1 99 ? 15.519 -17.764 -1.611 1.00 69.56 99 GLY A CA 1
ATOM 766 C C . GLY A 1 99 ? 14.015 -17.519 -1.520 1.00 69.56 99 GLY A C 1
ATOM 767 O O . GLY A 1 99 ? 13.331 -18.339 -0.916 1.00 69.56 99 GLY A O 1
ATOM 768 N N . GLY A 1 100 ? 13.494 -16.467 -2.164 1.00 75.44 100 GLY A N 1
ATOM 769 C CA . GLY A 1 100 ? 12.091 -16.081 -2.028 1.00 75.44 100 GLY A CA 1
ATOM 770 C C . GLY A 1 100 ? 11.796 -15.547 -0.622 1.00 75.44 100 GLY A C 1
ATOM 771 O O . GLY A 1 100 ? 12.342 -16.000 0.381 1.00 75.44 100 GLY A O 1
ATOM 772 N N . GLY A 1 101 ? 10.961 -14.524 -0.528 1.00 82.38 101 GLY A N 1
ATOM 773 C CA . GLY A 1 101 ? 10.617 -13.926 0.754 1.00 82.38 101 GLY A CA 1
ATOM 774 C C . GLY A 1 101 ? 9.457 -12.960 0.602 1.00 82.38 101 GLY A C 1
ATOM 775 O O . GLY A 1 101 ? 9.180 -12.530 -0.522 1.00 82.38 101 GLY A O 1
ATOM 776 N N . PRO A 1 102 ? 8.778 -12.625 1.710 1.00 88.19 102 PRO A N 1
ATOM 777 C CA . PRO A 1 102 ? 7.703 -11.650 1.667 1.00 88.19 102 PRO A CA 1
ATOM 778 C C . PRO A 1 102 ? 8.233 -10.322 1.128 1.00 88.19 102 PRO A C 1
ATOM 780 O O . PRO A 1 102 ? 9.397 -9.963 1.344 1.00 88.19 102 PRO A O 1
ATOM 783 N N . LEU A 1 103 ? 7.382 -9.608 0.401 1.00 94.00 103 LEU A N 1
ATOM 784 C CA . LEU A 1 103 ? 7.641 -8.212 0.093 1.00 94.00 103 LEU A CA 1
ATOM 785 C C . LEU A 1 103 ? 7.449 -7.381 1.365 1.00 94.00 103 LEU A C 1
ATOM 787 O O . LEU A 1 103 ? 6.641 -7.712 2.225 1.00 94.00 103 LEU A O 1
ATOM 791 N N . ASP A 1 104 ? 8.180 -6.279 1.461 1.00 94.56 104 ASP A N 1
ATOM 792 C CA . ASP A 1 104 ? 8.102 -5.326 2.569 1.00 94.56 104 ASP A CA 1
ATOM 793 C C . ASP A 1 104 ? 6.828 -4.446 2.481 1.00 94.56 104 ASP A C 1
ATOM 795 O O . ASP A 1 104 ? 6.660 -3.507 3.258 1.00 94.56 104 ASP A O 1
ATOM 799 N N . VAL A 1 105 ? 5.965 -4.691 1.488 1.00 96.88 105 VAL A N 1
ATOM 800 C CA . VAL A 1 105 ? 4.787 -3.892 1.140 1.00 96.88 105 VAL A CA 1
ATOM 801 C C . VAL A 1 105 ? 3.595 -4.807 0.868 1.00 96.88 105 VAL A C 1
ATOM 803 O O . VAL A 1 105 ? 3.747 -5.836 0.212 1.00 96.88 105 VAL A O 1
ATOM 806 N N . ASP A 1 106 ? 2.415 -4.398 1.330 1.00 97.12 106 ASP A N 1
ATOM 807 C CA . ASP A 1 106 ? 1.166 -5.147 1.146 1.00 97.12 106 ASP A CA 1
ATOM 808 C C . ASP A 1 106 ? 0.431 -4.710 -0.130 1.00 97.12 106 ASP A C 1
ATOM 810 O O . ASP A 1 106 ? -0.221 -5.509 -0.798 1.00 97.12 106 ASP A O 1
ATOM 814 N N . THR A 1 107 ? 0.527 -3.423 -0.492 1.00 96.69 107 THR A N 1
ATOM 815 C CA . THR A 1 107 ? -0.142 -2.862 -1.676 1.00 96.69 107 THR A CA 1
ATOM 816 C C . THR A 1 107 ? 0.666 -1.758 -2.359 1.00 96.69 107 THR A C 1
ATOM 818 O O . THR A 1 107 ? 1.407 -1.004 -1.721 1.00 96.69 107 THR A O 1
ATOM 821 N N . ILE A 1 108 ? 0.519 -1.636 -3.681 1.00 97.56 108 ILE A N 1
ATOM 822 C CA . ILE A 1 108 ? 1.279 -0.681 -4.488 1.00 97.56 108 ILE A CA 1
ATOM 823 C C . ILE A 1 108 ? 0.409 0.016 -5.544 1.00 97.56 108 ILE A C 1
ATOM 825 O O . ILE A 1 108 ? -0.315 -0.623 -6.309 1.00 97.56 108 ILE A O 1
ATOM 829 N N . ILE A 1 109 ? 0.496 1.348 -5.608 1.00 98.00 109 ILE A N 1
ATOM 830 C CA . ILE A 1 109 ? -0.322 2.192 -6.496 1.00 98.00 109 ILE A CA 1
ATOM 831 C C . ILE A 1 109 ? 0.601 3.080 -7.328 1.00 98.00 109 ILE A C 1
ATOM 833 O O . ILE A 1 109 ? 1.169 4.036 -6.805 1.00 98.00 109 ILE A O 1
ATOM 837 N N . LEU A 1 110 ? 0.770 2.787 -8.619 1.00 98.00 110 LEU A N 1
ATOM 838 C CA . LEU A 1 110 ? 1.770 3.422 -9.482 1.00 98.00 110 LEU A CA 1
ATOM 839 C C . LEU A 1 110 ? 1.180 3.946 -10.789 1.00 98.00 110 LEU A C 1
ATOM 841 O O . LEU A 1 110 ? 0.226 3.407 -11.338 1.00 98.00 110 LEU A O 1
ATOM 845 N N . GLN A 1 111 ? 1.847 4.957 -11.343 1.00 97.81 111 GLN A N 1
ATOM 846 C CA . GLN A 1 111 ? 1.624 5.432 -12.715 1.00 97.81 111 GLN A CA 1
ATOM 847 C C . GLN A 1 111 ? 2.415 4.611 -13.749 1.00 97.81 111 GLN A C 1
ATOM 849 O O . GLN A 1 111 ? 2.210 4.757 -14.950 1.00 97.81 111 GLN A O 1
ATOM 854 N N . ALA A 1 112 ? 3.341 3.765 -13.291 1.00 95.81 112 ALA A N 1
ATOM 855 C CA . ALA A 1 112 ? 4.143 2.869 -14.116 1.00 95.81 112 ALA A CA 1
ATOM 856 C C . ALA A 1 112 ? 3.335 1.607 -14.474 1.00 95.81 112 ALA A C 1
ATOM 858 O O . ALA A 1 112 ? 3.615 0.507 -14.010 1.00 95.81 112 ALA A O 1
ATOM 859 N N . LEU A 1 113 ? 2.274 1.788 -15.268 1.00 94.50 113 LEU A N 1
ATOM 860 C CA . LEU A 1 113 ? 1.251 0.761 -15.502 1.00 94.50 113 LEU A CA 1
ATOM 861 C C . LEU A 1 113 ? 1.797 -0.534 -16.122 1.00 94.50 113 LEU A C 1
ATOM 863 O O . LEU A 1 113 ? 1.233 -1.601 -15.901 1.00 94.50 113 LEU A O 1
ATOM 867 N N . GLN A 1 114 ? 2.905 -0.457 -16.860 1.00 93.00 114 GLN A N 1
ATOM 868 C CA . GLN A 1 114 ? 3.552 -1.620 -17.469 1.00 93.00 114 GLN A CA 1
ATOM 869 C C . GLN A 1 114 ? 4.132 -2.620 -16.453 1.00 93.00 114 GLN A C 1
ATOM 871 O O . GLN A 1 114 ? 4.421 -3.756 -16.826 1.00 93.00 114 GLN A O 1
ATOM 876 N N . ASP A 1 115 ? 4.328 -2.219 -15.194 1.00 95.56 115 ASP A N 1
ATOM 877 C CA . ASP A 1 115 ? 4.912 -3.096 -14.177 1.00 95.56 115 ASP A CA 1
ATOM 878 C C . ASP A 1 115 ? 3.908 -4.133 -13.661 1.00 95.56 115 ASP A C 1
ATOM 880 O O . ASP A 1 115 ? 4.292 -5.269 -13.401 1.00 95.56 115 ASP A O 1
ATOM 884 N N . TYR A 1 116 ? 2.614 -3.799 -13.618 1.00 94.06 116 TYR A N 1
ATOM 885 C CA . TYR A 1 116 ? 1.566 -4.704 -13.138 1.00 94.06 116 TYR A CA 1
ATOM 886 C C . TYR A 1 116 ? 1.463 -6.023 -13.922 1.00 94.06 116 TYR A C 1
ATOM 888 O O . TYR A 1 116 ? 1.595 -7.074 -13.296 1.00 94.06 116 TYR A O 1
ATOM 896 N N . PRO A 1 117 ? 1.294 -6.040 -15.260 1.00 91.56 117 PRO A N 1
ATOM 897 C CA . PRO A 1 117 ? 1.211 -7.308 -15.991 1.00 91.56 117 PRO A CA 1
ATOM 898 C C . PRO A 1 117 ? 2.530 -8.091 -15.968 1.00 91.56 117 PRO A C 1
ATOM 900 O O . PRO A 1 117 ? 2.539 -9.319 -16.016 1.00 91.56 117 PRO A O 1
ATOM 903 N N . ARG A 1 118 ? 3.667 -7.396 -15.841 1.00 92.19 118 ARG A N 1
ATOM 904 C CA . ARG A 1 118 ? 4.975 -8.033 -15.666 1.00 92.19 118 ARG A CA 1
ATOM 905 C C . ARG A 1 118 ? 5.093 -8.730 -14.307 1.00 92.19 118 ARG A C 1
ATOM 907 O O . ARG A 1 118 ? 5.643 -9.825 -14.256 1.00 92.19 118 ARG A O 1
ATOM 914 N N . TRP A 1 119 ? 4.599 -8.120 -13.231 1.00 93.44 119 TRP A N 1
ATOM 915 C CA . TRP A 1 119 ? 4.562 -8.725 -11.897 1.00 93.44 119 TRP A CA 1
ATOM 916 C C . TRP A 1 119 ? 3.526 -9.852 -11.792 1.00 93.44 119 TRP A C 1
ATOM 918 O O . TRP A 1 119 ? 3.826 -10.872 -11.174 1.00 93.44 119 TRP A O 1
ATOM 928 N N . ASP A 1 120 ? 2.369 -9.737 -12.454 1.00 90.44 120 ASP A N 1
ATOM 929 C CA . ASP A 1 120 ? 1.393 -10.837 -12.581 1.00 90.44 120 ASP A CA 1
ATOM 930 C C . ASP A 1 120 ? 2.031 -12.059 -13.258 1.00 90.44 120 ASP A C 1
ATOM 932 O O . ASP A 1 120 ? 2.006 -13.163 -12.718 1.00 90.44 120 ASP A O 1
ATOM 936 N N . ALA A 1 121 ? 2.740 -11.856 -14.376 1.00 89.06 121 ALA A N 1
ATOM 937 C CA . ALA A 1 121 ? 3.466 -12.927 -15.065 1.00 89.06 121 ALA A CA 1
ATOM 938 C C . ALA A 1 121 ? 4.587 -13.570 -14.218 1.00 89.06 121 ALA A C 1
ATOM 940 O O . ALA A 1 121 ? 5.045 -14.670 -14.531 1.00 89.06 121 ALA A O 1
ATOM 941 N N . GLN A 1 122 ? 5.038 -12.894 -13.157 1.00 90.31 122 GLN A N 1
ATOM 942 C CA . GLN A 1 122 ? 6.006 -13.406 -12.181 1.00 90.31 122 GLN A CA 1
ATOM 943 C C . GLN A 1 122 ? 5.336 -14.073 -10.967 1.00 90.31 122 GLN A C 1
ATOM 945 O O . GLN A 1 122 ? 6.044 -14.579 -10.097 1.00 90.31 122 GLN A O 1
ATOM 950 N N . GLY A 1 123 ? 4.000 -14.078 -10.891 1.00 89.00 123 GLY A N 1
ATOM 951 C CA . GLY A 1 123 ? 3.243 -14.583 -9.744 1.00 89.00 123 GLY A CA 1
ATOM 952 C C . GLY A 1 123 ? 3.389 -13.718 -8.490 1.00 89.00 123 GLY A C 1
ATOM 953 O O . GLY A 1 123 ? 3.284 -14.232 -7.380 1.00 89.00 123 GLY A O 1
ATOM 954 N N . ALA A 1 124 ? 3.697 -12.428 -8.653 1.00 90.94 124 ALA A N 1
ATOM 955 C CA . ALA A 1 124 ? 3.922 -11.498 -7.546 1.00 90.94 124 ALA A CA 1
ATOM 956 C C . ALA A 1 124 ? 2.659 -10.725 -7.121 1.00 90.94 124 ALA A C 1
ATOM 958 O O . ALA A 1 124 ? 2.710 -9.978 -6.145 1.00 90.94 124 ALA A O 1
ATOM 959 N N . LEU A 1 125 ? 1.553 -10.876 -7.856 1.00 90.25 125 LEU A N 1
ATOM 960 C CA . LEU A 1 125 ? 0.256 -10.263 -7.563 1.00 90.25 125 LEU A CA 1
ATOM 961 C C . LEU A 1 125 ? -0.769 -11.347 -7.187 1.00 90.25 125 LEU A C 1
ATOM 963 O O . LEU A 1 125 ? -0.611 -12.503 -7.582 1.00 90.25 125 LEU A O 1
ATOM 967 N N . LEU A 1 126 ? -1.769 -10.956 -6.387 1.00 84.75 126 LEU A N 1
ATOM 968 C CA . LEU A 1 126 ? -2.879 -11.803 -5.930 1.00 84.75 126 LEU A CA 1
ATOM 969 C C . LEU A 1 126 ? -4.011 -11.879 -6.958 1.00 84.75 126 LEU A C 1
ATOM 971 O O . LEU A 1 126 ? -4.270 -10.844 -7.615 1.00 84.75 126 LEU A O 1
#

Secondary structure (DSSP, 8-state):
----TTGGGSS--------TTT---SPPPPP-S-HHHHHHHHHHTTSEEEEEEE-SSTTTTHHHHHHHHHHSTT-EEEEEEE-HHHHHHHHHHHHT-TT----S-SEEE-S-TTHHHHHHTTT---

Organism: NCBI:txid2175873

Sequence (126 aa):
MYLSSVILAFLASKALSYDTSLGFNTPQANEDRTIDEIYQAALAEGGVVTCWHGGDEVTQQDGLKRAFETRFPGMTLNITVNRSKYHSVNVDRQLARSGGGPLDVDTIILQALQDYPRWDAQGALL

pLDDT: mean 86.54, std 18.2, range [40.97, 98.81]

Radius of gyration: 20.56 Å; chains: 1; bounding box: 51×53×54 Å

Foldseek 3Di:
DDDPPPVPPPPPPPPQVQPPPLRQPDRDDDDPDDPVVVLVVCVVVVQEAEEEEADDDQCPCVVVQVVVCVVRPSHGYNYGYDHQVVVLVQVVVQLPDPPDDDDPHDYYHHPPVNSVSVCSVVVNDD